Protein AF-A0A3D1DIN0-F1 (afdb_monomer)

Sequence (148 aa):
MGGASSNGGASRGSGRAADGAPRQWGVASLGATIGYERSVDVKVEQNGVTVVGQPRIDVTTKGGDFLPVEELKRKVIRAVQRTARTWGQPPARFYWVPAIRFTVSPGGTLHYERLNSLFRSWRLSTSVNYVLPTASEPKVRLIEEPSP

Radius of gyration: 22.85 Å; Cα contacts (8 Å, |Δi|>4): 225; chains: 1; bounding box: 105×40×43 Å

Solvent-accessible surface area (backbone atoms only — not comparable to full-atom values): 8963 Å² total; per-residue (Å²): 138,85,82,90,77,94,78,87,86,77,86,76,81,77,76,72,69,35,90,88,49,78,90,65,36,39,40,70,33,84,82,42,77,41,78,43,80,46,80,42,50,32,43,26,36,60,66,29,38,33,39,61,98,45,77,73,41,59,45,44,44,98,87,68,47,75,47,52,68,70,56,52,49,53,52,51,52,52,39,52,37,56,44,40,41,74,67,47,76,39,60,89,40,18,25,43,33,65,24,40,39,36,38,32,35,70,74,6,59,72,62,44,53,61,48,50,54,54,42,47,67,43,69,38,54,72,50,81,45,81,48,77,81,74,78,75,76,76,80,78,75,80,78,79,77,84,80,134

Secondary structure (DSSP, 8-state):
-PPP------------PPTTS-SSEEEE-TT--EEEEEEEEEEEETTEEEETTS--EESB-TTSPBPPHHHHHHHHHHHHHHHHHTT-SPSTTEEEEEEEEEEE-TT-HHHHHHHHHHHHHTT--EEEEE-PPP----------PPP-

Foldseek 3Di:
DDDDDDDDDDDDPDPPFQPPADPAAADEAVQADAEDEDEWEWEFEQQWIDIPPDDIGGQADPVRHGDDLVVNLVVVSVSRSVVSNVVPYDPHNYTYAYAYEYEYEPNRVVNVVSNVVVCVSRVHHYYYDYDYDDPDDPPPPPPPDDDD

Structure (mmCIF, N/CA/C/O backbone):
data_AF-A0A3D1DIN0-F1
#
_entry.id   AF-A0A3D1DIN0-F1
#
loop_
_atom_site.group_PDB
_atom_site.id
_atom_site.type_symbol
_atom_site.label_atom_id
_atom_site.label_alt_id
_atom_site.label_comp_id
_atom_site.label_asym_id
_atom_site.label_entity_id
_atom_site.label_seq_id
_atom_site.pdbx_PDB_ins_code
_atom_site.Cartn_x
_atom_site.Cartn_y
_atom_site.Cartn_z
_atom_site.occupancy
_atom_site.B_iso_or_equiv
_atom_site.auth_seq_id
_atom_site.auth_comp_id
_atom_site.auth_asym_id
_atom_site.auth_atom_id
_atom_site.pdbx_PDB_model_num
ATOM 1 N N . MET A 1 1 ? 59.090 1.112 -9.148 1.00 44.28 1 MET A N 1
ATOM 2 C CA . MET A 1 1 ? 58.228 2.313 -9.127 1.00 44.28 1 MET A CA 1
ATOM 3 C C . MET A 1 1 ? 56.997 1.997 -9.961 1.00 44.28 1 MET A C 1
ATOM 5 O O . MET A 1 1 ? 57.154 1.586 -11.102 1.00 44.28 1 MET A O 1
ATOM 9 N N . GLY A 1 2 ? 55.821 1.995 -9.327 1.00 35.09 2 GLY A N 1
ATOM 10 C CA . GLY A 1 2 ? 54.579 1.412 -9.850 1.00 35.09 2 GLY A CA 1
ATOM 11 C C . GLY A 1 2 ? 53.866 2.281 -10.887 1.00 35.09 2 GLY A C 1
ATOM 12 O O . GLY A 1 2 ? 53.970 3.504 -10.855 1.00 35.09 2 GLY A O 1
ATOM 13 N N . GLY A 1 3 ? 53.161 1.614 -11.803 1.00 31.11 3 GLY A N 1
ATOM 14 C CA . GLY A 1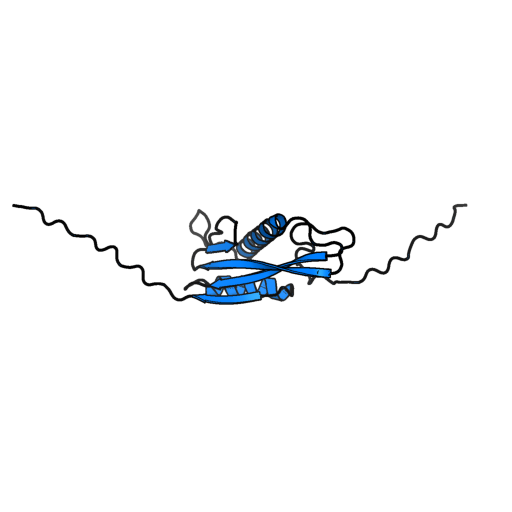 3 ? 52.442 2.209 -12.924 1.00 31.11 3 GLY A CA 1
ATOM 15 C C . GLY A 1 3 ? 51.216 3.033 -12.527 1.00 31.11 3 GLY A C 1
ATOM 16 O O . GLY A 1 3 ? 50.486 2.706 -11.593 1.00 31.11 3 GLY A O 1
ATOM 17 N N . ALA A 1 4 ? 50.980 4.094 -13.297 1.00 35.00 4 ALA A N 1
ATOM 18 C CA . ALA A 1 4 ? 49.747 4.860 -13.284 1.00 35.00 4 ALA A CA 1
ATOM 19 C C . ALA A 1 4 ? 48.697 4.134 -14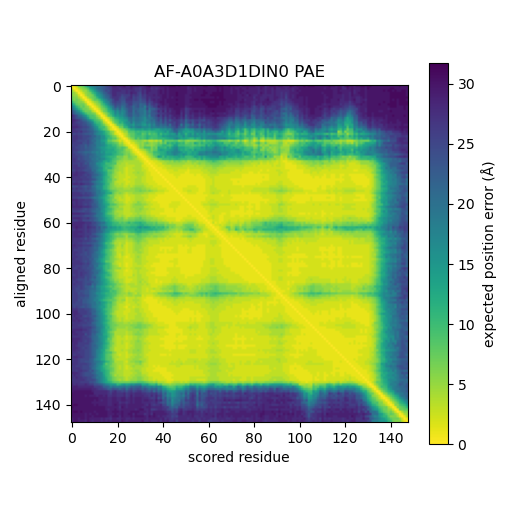.141 1.00 35.00 4 ALA A C 1
ATOM 21 O O . ALA A 1 4 ? 48.877 3.960 -15.343 1.00 35.00 4 ALA A O 1
ATOM 22 N N . SER A 1 5 ? 47.597 3.709 -13.523 1.00 35.22 5 SER A N 1
ATOM 23 C CA . SER A 1 5 ? 46.361 3.352 -14.223 1.00 35.22 5 SER A CA 1
ATOM 24 C C . SER A 1 5 ? 45.276 4.323 -13.779 1.00 35.22 5 SER A C 1
ATOM 26 O O . SER A 1 5 ? 44.850 4.325 -12.625 1.00 35.22 5 SER A O 1
ATOM 28 N N . SER A 1 6 ? 44.868 5.186 -14.702 1.00 36.50 6 SER A N 1
ATOM 29 C CA . SER A 1 6 ? 43.751 6.109 -14.563 1.00 36.50 6 SER A CA 1
ATOM 30 C C . SER A 1 6 ? 42.432 5.337 -14.633 1.00 36.50 6 SER A C 1
ATOM 32 O O . SER A 1 6 ? 41.913 5.043 -15.703 1.00 36.50 6 SER A O 1
ATOM 34 N N . ASN A 1 7 ? 41.869 5.026 -13.467 1.00 36.66 7 ASN A N 1
ATOM 35 C CA . ASN A 1 7 ? 40.477 4.613 -13.328 1.00 36.66 7 ASN A CA 1
ATOM 36 C C . ASN A 1 7 ? 39.680 5.783 -12.748 1.00 36.66 7 ASN A C 1
ATOM 38 O O . ASN A 1 7 ? 39.949 6.209 -11.627 1.00 36.66 7 ASN A O 1
ATOM 42 N N . GLY A 1 8 ? 38.662 6.267 -13.460 1.00 31.95 8 GLY A N 1
ATOM 43 C CA . GLY A 1 8 ? 37.674 7.154 -12.847 1.00 31.95 8 GLY A CA 1
ATOM 44 C C . GLY A 1 8 ? 36.957 8.061 -13.828 1.00 31.95 8 GLY A C 1
ATOM 45 O O . GLY A 1 8 ? 37.380 9.186 -14.059 1.00 31.95 8 GLY A O 1
ATOM 46 N N . GLY A 1 9 ? 35.831 7.597 -14.363 1.00 34.03 9 GLY A N 1
ATOM 47 C CA . GLY A 1 9 ? 34.998 8.433 -15.219 1.00 34.03 9 GLY A CA 1
ATOM 48 C C . GLY A 1 9 ? 33.662 7.800 -15.564 1.00 34.03 9 GLY A C 1
ATOM 49 O O . GLY A 1 9 ? 33.347 7.645 -16.733 1.00 34.03 9 GLY A O 1
ATOM 50 N N . ALA A 1 10 ? 32.874 7.412 -14.560 1.00 32.34 10 ALA A N 1
ATOM 51 C CA . ALA A 1 10 ? 31.454 7.142 -14.768 1.00 32.34 10 ALA A CA 1
ATOM 52 C C . ALA A 1 10 ? 30.643 8.041 -13.836 1.00 32.34 10 ALA A C 1
ATOM 54 O O . ALA A 1 10 ? 30.458 7.755 -12.650 1.00 32.34 10 ALA A O 1
ATOM 55 N N . SER A 1 11 ? 30.203 9.162 -14.400 1.00 38.47 11 SER A N 1
ATOM 56 C CA . SER A 1 11 ? 29.288 10.134 -13.818 1.00 38.47 11 SER A CA 1
ATOM 57 C C . SER A 1 11 ? 28.038 9.429 -13.289 1.00 38.47 11 SER A C 1
ATOM 59 O O . SER A 1 11 ? 27.188 8.965 -14.048 1.00 38.47 11 SER A O 1
ATOM 61 N N . ARG A 1 12 ? 27.930 9.318 -11.963 1.00 36.97 12 ARG A N 1
ATOM 62 C CA . ARG A 1 12 ? 26.751 8.769 -11.289 1.00 36.97 12 ARG A CA 1
ATOM 63 C C . ARG A 1 12 ? 25.664 9.838 -11.256 1.00 36.97 12 ARG A C 1
ATOM 65 O O . ARG A 1 12 ? 25.659 10.696 -10.378 1.00 36.97 12 ARG A O 1
ATOM 72 N N . GLY A 1 13 ? 24.740 9.768 -12.212 1.00 33.38 13 GLY A N 1
ATOM 73 C CA . GLY A 1 13 ? 23.465 10.477 -12.149 1.00 33.38 13 GLY A CA 1
ATOM 74 C C . GLY A 1 13 ? 22.715 10.075 -10.879 1.00 33.38 13 GLY A C 1
ATOM 75 O O . GLY A 1 13 ? 22.242 8.949 -10.741 1.00 33.38 13 GLY A O 1
ATOM 76 N N . SER A 1 14 ? 22.672 10.995 -9.921 1.00 39.34 14 SER A N 1
ATOM 77 C CA . SER A 1 14 ? 22.041 10.846 -8.613 1.00 39.34 14 SER A CA 1
ATOM 78 C C . SER A 1 14 ? 20.514 10.920 -8.742 1.00 39.34 14 SER A C 1
ATOM 80 O O . SER A 1 14 ? 19.906 11.958 -8.482 1.00 39.34 14 SER A O 1
ATOM 82 N N . GLY A 1 15 ? 19.874 9.795 -9.058 1.00 39.69 15 GLY A N 1
ATOM 83 C CA . GLY A 1 15 ? 18.507 9.533 -8.604 1.00 39.69 15 GLY A CA 1
ATOM 84 C C . GLY A 1 15 ? 18.551 9.283 -7.098 1.00 39.69 15 GLY A C 1
ATOM 85 O O . GLY A 1 15 ? 18.662 8.143 -6.654 1.00 39.69 15 GLY A O 1
ATOM 86 N N . ARG A 1 16 ? 18.607 10.357 -6.306 1.00 43.62 16 ARG A N 1
ATOM 87 C CA . ARG A 1 16 ? 18.748 10.294 -4.847 1.00 43.62 16 ARG A CA 1
ATOM 88 C C . ARG A 1 16 ? 17.485 9.639 -4.280 1.00 43.62 16 ARG A C 1
ATOM 90 O O . ARG A 1 16 ? 16.435 10.279 -4.224 1.00 43.62 16 ARG A O 1
ATOM 97 N N . ALA A 1 17 ? 17.583 8.364 -3.899 1.00 47.81 17 ALA A N 1
ATOM 98 C CA . ALA A 1 17 ? 16.581 7.717 -3.062 1.00 47.81 17 ALA A CA 1
ATOM 99 C C . ALA A 1 17 ? 16.313 8.636 -1.864 1.00 47.81 17 ALA A C 1
ATOM 101 O O . ALA A 1 17 ? 17.261 9.101 -1.229 1.00 47.81 17 ALA A O 1
ATOM 102 N N . ALA A 1 18 ? 15.046 8.949 -1.603 1.00 51.59 18 ALA A N 1
ATOM 103 C CA . ALA A 1 18 ? 14.667 9.664 -0.395 1.00 51.59 18 ALA A CA 1
ATOM 104 C C . ALA A 1 18 ? 15.178 8.871 0.819 1.00 51.59 18 ALA A C 1
ATOM 106 O O . ALA A 1 18 ? 15.063 7.641 0.843 1.00 51.59 18 ALA A O 1
ATOM 107 N N . ASP A 1 19 ? 15.804 9.562 1.772 1.00 52.59 19 ASP A N 1
ATOM 108 C CA . ASP A 1 19 ? 16.502 8.938 2.895 1.00 52.59 19 ASP A CA 1
ATOM 109 C C . ASP A 1 19 ? 15.615 7.874 3.577 1.00 52.59 19 ASP A C 1
ATOM 111 O O . ASP A 1 19 ? 14.509 8.149 4.041 1.00 52.59 19 ASP A O 1
ATOM 115 N N . GLY A 1 20 ? 16.082 6.619 3.580 1.00 59.47 20 GLY A N 1
ATOM 116 C CA . GLY A 1 20 ? 15.421 5.484 4.240 1.00 59.47 20 GLY A CA 1
ATOM 117 C C . GLY A 1 20 ? 14.505 4.600 3.378 1.00 59.47 20 GLY A C 1
ATOM 118 O O . GLY A 1 20 ? 14.099 3.541 3.858 1.00 59.47 20 GLY A O 1
ATOM 119 N N . ALA A 1 21 ? 14.202 4.959 2.126 1.00 64.62 21 ALA A N 1
ATOM 120 C CA . ALA A 1 21 ? 13.439 4.077 1.235 1.00 64.62 21 ALA A CA 1
ATOM 121 C C . ALA A 1 21 ? 14.252 2.823 0.850 1.00 64.62 21 ALA A C 1
ATOM 123 O O . ALA A 1 21 ? 15.471 2.920 0.650 1.00 64.62 21 ALA A O 1
ATOM 124 N N . PRO A 1 22 ? 13.619 1.645 0.660 1.00 68.38 22 PRO A N 1
ATOM 125 C CA . PRO A 1 22 ? 14.265 0.539 -0.035 1.00 68.38 22 PRO A CA 1
ATOM 126 C C . PRO A 1 22 ? 14.778 1.030 -1.394 1.00 68.38 22 PRO A C 1
ATOM 128 O O . PRO A 1 22 ? 13.996 1.464 -2.236 1.00 68.38 22 PRO A O 1
ATOM 131 N N . ARG A 1 23 ? 16.102 0.983 -1.605 1.00 63.66 23 ARG A N 1
ATOM 132 C CA . ARG A 1 23 ? 16.740 1.510 -2.828 1.00 63.66 23 ARG A CA 1
ATOM 133 C C . ARG A 1 23 ? 16.231 0.835 -4.105 1.00 63.66 23 ARG A C 1
ATOM 135 O O . ARG A 1 23 ? 16.361 1.410 -5.178 1.00 63.66 23 ARG A O 1
ATOM 142 N N . GLN A 1 24 ? 15.709 -0.387 -3.991 1.00 71.00 24 GLN A N 1
ATOM 143 C CA . GLN A 1 24 ? 15.185 -1.179 -5.098 1.00 71.00 24 GLN A CA 1
ATOM 144 C C . GLN A 1 24 ? 13.977 -1.993 -4.629 1.00 71.00 24 GLN A C 1
ATOM 146 O O . GLN A 1 24 ? 14.070 -2.793 -3.691 1.00 71.00 24 GLN A O 1
ATOM 151 N N . TRP A 1 25 ? 12.849 -1.806 -5.307 1.00 83.75 25 TRP A N 1
ATOM 152 C CA . TRP A 1 25 ? 11.656 -2.620 -5.121 1.00 83.75 25 TRP A CA 1
ATOM 153 C C . TRP A 1 25 ? 11.705 -3.809 -6.072 1.00 83.75 25 TRP A C 1
ATOM 155 O O . TRP A 1 25 ? 12.019 -3.661 -7.249 1.00 83.75 25 TRP A O 1
ATOM 165 N N . GLY A 1 26 ? 11.413 -5.006 -5.570 1.00 81.19 26 GLY A N 1
ATOM 166 C CA . GLY A 1 26 ? 11.463 -6.204 -6.400 1.00 81.19 26 GLY A CA 1
ATOM 167 C C . GLY A 1 26 ? 12.882 -6.552 -6.859 1.00 81.19 26 GLY A C 1
ATOM 168 O O . GLY A 1 26 ? 13.782 -6.714 -6.030 1.00 81.19 26 GLY A O 1
ATOM 169 N N . VAL A 1 27 ? 13.033 -6.703 -8.175 1.00 73.44 27 VAL A N 1
ATOM 170 C CA . VAL A 1 27 ? 14.296 -6.937 -8.887 1.00 73.44 27 VAL A CA 1
ATOM 171 C C . VAL A 1 27 ? 14.653 -5.678 -9.685 1.00 73.44 27 VAL A C 1
ATOM 173 O O . VAL A 1 27 ? 13.763 -5.003 -10.198 1.00 73.44 27 VAL A O 1
ATOM 176 N N . ALA A 1 28 ? 15.942 -5.352 -9.797 1.00 69.06 28 ALA A N 1
ATOM 177 C CA . ALA A 1 28 ? 16.422 -4.209 -10.573 1.00 69.06 28 ALA A CA 1
ATOM 178 C C . ALA A 1 28 ? 17.256 -4.663 -11.777 1.00 69.06 28 ALA A C 1
ATOM 180 O O . ALA A 1 28 ? 18.057 -5.592 -11.661 1.00 69.06 28 ALA A O 1
ATOM 181 N N . SER A 1 29 ? 17.101 -3.977 -12.914 1.00 66.25 29 SER A N 1
ATOM 182 C CA . SER A 1 29 ? 17.954 -4.204 -14.084 1.00 66.25 29 SER A CA 1
ATOM 183 C C . SER A 1 29 ? 19.344 -3.572 -13.890 1.00 66.25 29 SER A C 1
ATOM 185 O O . SER A 1 29 ? 19.512 -2.581 -13.170 1.00 66.25 29 SER A O 1
ATOM 187 N N . LEU A 1 30 ? 20.377 -4.153 -14.512 1.00 70.62 30 LEU A N 1
ATOM 188 C CA . LEU A 1 30 ? 21.748 -3.643 -14.414 1.00 70.62 30 LEU A CA 1
ATOM 189 C C . LEU A 1 30 ? 21.845 -2.241 -15.044 1.00 70.62 30 LEU A C 1
ATOM 191 O O . LEU A 1 30 ? 21.479 -2.035 -16.202 1.00 70.62 30 LEU A O 1
ATOM 195 N N . GLY A 1 31 ? 22.358 -1.269 -14.287 1.00 71.38 31 GLY A N 1
ATOM 196 C CA . GLY A 1 31 ? 22.447 0.121 -14.743 1.00 71.38 31 GLY A CA 1
ATOM 197 C C . GLY A 1 31 ? 21.091 0.826 -14.853 1.00 71.38 31 GLY A C 1
ATOM 198 O O . GLY A 1 31 ? 20.962 1.746 -15.657 1.00 71.38 31 GLY A O 1
ATOM 199 N N . ALA A 1 32 ? 20.085 0.383 -14.091 1.00 78.19 32 ALA A N 1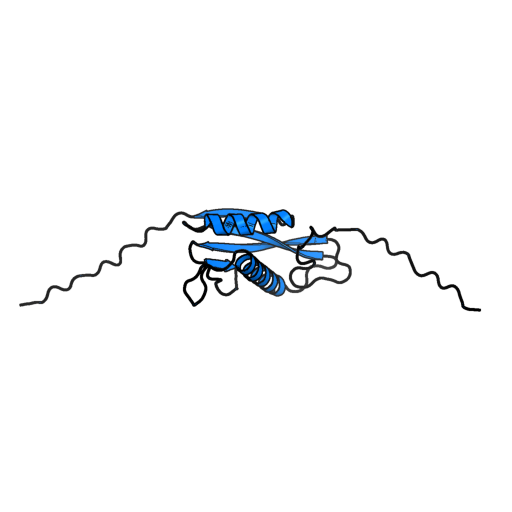
ATOM 200 C CA . ALA A 1 32 ? 18.801 1.061 -13.993 1.00 78.19 32 ALA A CA 1
ATOM 201 C C . ALA A 1 32 ? 18.941 2.462 -13.384 1.00 78.19 32 ALA A C 1
ATOM 203 O O . ALA A 1 32 ? 19.522 2.626 -12.310 1.00 78.19 32 ALA A O 1
ATOM 204 N N . THR A 1 33 ? 18.361 3.458 -14.047 1.00 79.88 33 THR A N 1
ATOM 205 C CA . THR A 1 33 ? 18.333 4.854 -13.571 1.00 79.88 33 THR A CA 1
ATOM 206 C C . THR A 1 33 ? 16.933 5.456 -13.591 1.00 79.88 33 THR A C 1
ATOM 208 O O . THR A 1 33 ? 16.704 6.473 -12.938 1.00 79.88 33 THR A O 1
ATOM 211 N N . ILE A 1 34 ? 15.985 4.814 -14.280 1.00 81.81 34 ILE A N 1
ATOM 212 C CA . ILE A 1 34 ? 14.632 5.328 -14.496 1.00 81.81 34 ILE A CA 1
ATOM 213 C C . ILE A 1 34 ? 13.628 4.483 -13.706 1.00 81.81 34 ILE A C 1
ATOM 215 O O . ILE A 1 34 ? 13.628 3.256 -13.798 1.00 81.81 34 ILE A O 1
ATOM 219 N N . GLY A 1 35 ? 12.776 5.132 -12.916 1.00 87.62 35 GLY A N 1
ATOM 220 C CA . GLY A 1 35 ? 11.697 4.455 -12.200 1.00 87.62 35 GLY A CA 1
ATOM 221 C C . GLY A 1 35 ? 10.534 4.127 -13.135 1.00 87.62 35 GLY A C 1
ATOM 222 O O . GLY A 1 35 ? 10.113 4.981 -13.910 1.00 87.62 35 GLY A O 1
ATOM 223 N N . TYR A 1 36 ? 10.012 2.905 -13.060 1.00 90.62 36 TYR A N 1
ATOM 224 C CA . TYR A 1 36 ? 8.799 2.484 -13.757 1.00 90.62 36 TYR A CA 1
ATOM 225 C C . TYR A 1 36 ? 7.722 2.131 -12.734 1.00 90.62 36 TYR A C 1
ATOM 227 O O . TYR A 1 36 ? 7.883 1.198 -11.938 1.00 90.62 36 TYR A O 1
ATOM 235 N N . GLU A 1 37 ? 6.651 2.924 -12.718 1.00 94.06 37 GLU A N 1
ATOM 236 C CA . GLU A 1 37 ? 5.609 2.805 -11.707 1.00 94.06 37 GLU A CA 1
ATOM 237 C C . GLU A 1 37 ? 4.670 1.631 -11.978 1.00 94.06 37 GLU A C 1
ATOM 239 O O . GLU A 1 37 ? 4.202 1.420 -13.098 1.00 94.06 37 GLU A O 1
ATOM 244 N N . ARG A 1 38 ? 4.342 0.884 -10.922 1.00 95.50 38 ARG A N 1
ATOM 245 C CA . ARG A 1 38 ? 3.283 -0.124 -10.953 1.00 95.50 38 ARG A CA 1
ATOM 246 C C . ARG A 1 38 ? 2.482 -0.096 -9.663 1.00 95.50 38 ARG A C 1
ATOM 248 O O . ARG A 1 38 ? 3.036 0.029 -8.570 1.00 95.50 38 ARG A O 1
ATOM 255 N N . SER A 1 39 ? 1.163 -0.199 -9.792 1.00 97.56 39 SER A N 1
ATOM 256 C CA . SER A 1 39 ? 0.268 -0.062 -8.649 1.00 97.56 39 SER A CA 1
ATOM 257 C C . SER A 1 39 ? 0.333 -1.256 -7.694 1.00 97.56 39 SER A C 1
ATOM 259 O O . SER A 1 39 ? 0.413 -2.409 -8.123 1.00 97.56 39 SER A O 1
ATOM 261 N N . VAL A 1 40 ? 0.244 -0.967 -6.397 1.00 98.38 40 VAL A N 1
ATOM 262 C CA . VAL A 1 40 ? 0.084 -1.943 -5.313 1.00 98.38 40 VAL A CA 1
ATOM 263 C C . VAL A 1 40 ? -1.145 -1.560 -4.505 1.00 98.38 40 VAL A C 1
ATOM 265 O O . VAL A 1 40 ? -1.175 -0.491 -3.893 1.00 98.38 40 VAL A O 1
ATOM 268 N N . ASP A 1 41 ? -2.139 -2.444 -4.481 1.00 98.62 41 ASP A N 1
ATOM 269 C CA . ASP A 1 41 ? -3.353 -2.236 -3.694 1.00 98.62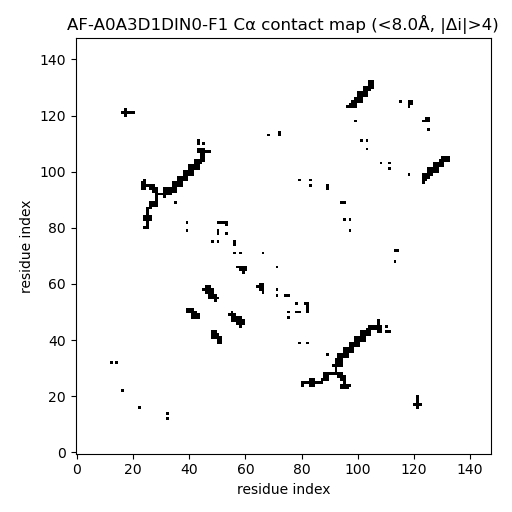 41 ASP A CA 1
ATOM 270 C C . ASP A 1 41 ? -3.119 -2.602 -2.228 1.00 98.62 41 ASP A C 1
ATOM 272 O O . ASP A 1 41 ? -2.589 -3.673 -1.906 1.00 98.62 41 ASP A O 1
ATOM 276 N N . VAL A 1 42 ? -3.518 -1.695 -1.337 1.00 98.69 42 VAL A N 1
ATOM 277 C CA . VAL A 1 42 ? -3.389 -1.837 0.113 1.00 98.69 42 VAL A CA 1
ATOM 278 C C . VAL A 1 42 ? -4.734 -1.548 0.770 1.00 98.69 42 VAL A C 1
ATOM 280 O O . VAL A 1 42 ? -5.188 -0.406 0.821 1.00 98.69 42 VAL A O 1
ATOM 283 N N . LYS A 1 43 ? -5.370 -2.587 1.312 1.00 98.50 43 LYS A N 1
ATOM 284 C CA . LYS A 1 43 ?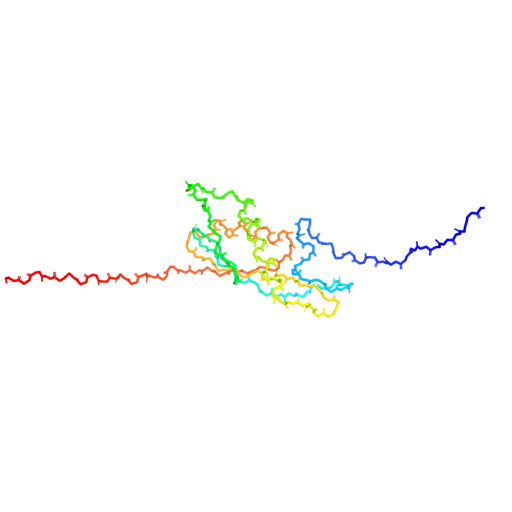 -6.577 -2.457 2.130 1.00 98.50 43 LYS A CA 1
ATOM 285 C C . LYS A 1 43 ? -6.181 -2.171 3.575 1.00 98.50 43 LYS A C 1
ATOM 287 O O . LYS A 1 43 ? -5.366 -2.894 4.146 1.00 98.50 43 LYS A O 1
ATOM 292 N N . VAL A 1 44 ? -6.763 -1.136 4.165 1.00 98.31 44 VAL A N 1
ATOM 293 C CA . VAL A 1 44 ? -6.535 -0.724 5.552 1.00 98.31 44 VAL A CA 1
ATOM 294 C C . VAL A 1 44 ? -7.860 -0.783 6.297 1.00 98.31 44 VAL A C 1
ATOM 296 O O . VAL A 1 44 ? -8.813 -0.085 5.956 1.00 98.31 44 VAL A O 1
ATOM 299 N N . GLU A 1 45 ? -7.913 -1.625 7.317 1.00 97.06 45 GLU A N 1
ATOM 300 C CA . GLU A 1 45 ? -9.081 -1.877 8.156 1.00 97.06 45 GLU A CA 1
ATOM 301 C C . GLU A 1 45 ? -8.746 -1.558 9.616 1.00 97.06 45 GLU A C 1
ATOM 303 O O . GLU A 1 45 ? -7.580 -1.381 9.976 1.00 97.06 45 GLU A O 1
ATOM 308 N N . GLN A 1 46 ? -9.766 -1.502 10.475 1.00 95.19 46 GLN A N 1
ATOM 309 C CA . GLN A 1 46 ? -9.588 -1.207 11.900 1.00 95.19 46 GLN A CA 1
ATOM 310 C C . GLN A 1 46 ? -8.617 -2.169 12.597 1.00 95.19 46 GLN A C 1
ATOM 312 O O . GLN A 1 46 ? -7.837 -1.757 13.446 1.00 95.19 46 GLN A O 1
ATOM 317 N N . ASN A 1 47 ? -8.672 -3.453 12.249 1.00 95.31 47 ASN A N 1
ATOM 318 C CA . ASN A 1 47 ? -7.926 -4.522 12.907 1.00 95.31 47 ASN A CA 1
ATOM 319 C C . ASN A 1 47 ? -6.754 -5.058 12.066 1.00 95.31 47 ASN A C 1
ATOM 321 O O . ASN A 1 47 ? -6.131 -6.046 12.449 1.00 95.31 47 ASN A O 1
ATOM 325 N N . GLY A 1 48 ? -6.438 -4.463 10.913 1.00 97.00 48 GLY A N 1
ATOM 326 C CA . GLY A 1 48 ? -5.389 -5.012 10.055 1.00 97.00 48 GLY A CA 1
ATOM 327 C C . GLY A 1 48 ? -5.189 -4.301 8.730 1.00 97.00 48 GLY A C 1
ATOM 328 O O . GLY A 1 48 ? -5.972 -3.456 8.305 1.00 97.00 48 GLY A O 1
ATOM 329 N N . VAL A 1 49 ? -4.105 -4.680 8.067 1.00 98.50 49 VAL A N 1
ATOM 330 C CA . VAL A 1 49 ? -3.698 -4.176 6.759 1.00 98.50 49 VAL A CA 1
ATOM 331 C C . VAL A 1 49 ? -3.438 -5.361 5.839 1.00 98.50 49 VAL A C 1
ATOM 333 O O . VAL A 1 49 ? -2.771 -6.321 6.223 1.00 98.50 49 VAL A O 1
ATOM 336 N N . THR A 1 50 ? -3.932 -5.288 4.608 1.00 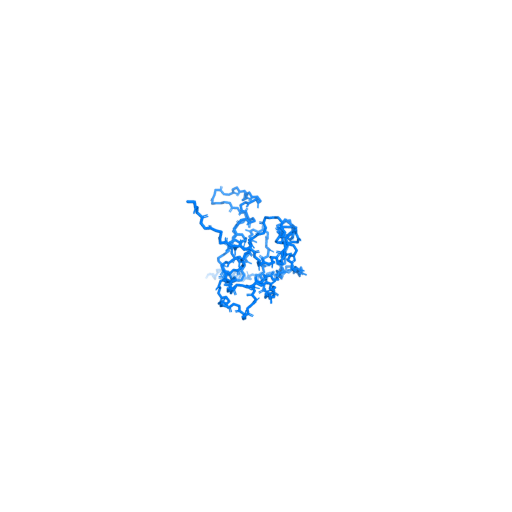98.69 50 THR A N 1
ATOM 337 C CA . THR A 1 50 ? -3.721 -6.317 3.585 1.00 98.69 50 THR A CA 1
ATOM 338 C C . THR A 1 50 ? -3.099 -5.680 2.352 1.00 98.69 50 THR A C 1
ATOM 340 O O . THR A 1 50 ? -3.669 -4.761 1.773 1.00 98.69 50 THR A O 1
ATOM 343 N N . VAL A 1 51 ? -1.929 -6.168 1.943 1.00 98.69 51 VAL A N 1
ATOM 344 C CA . VAL A 1 51 ? -1.301 -5.818 0.660 1.00 98.69 51 VAL A CA 1
ATOM 345 C C . VAL A 1 51 ? -1.673 -6.898 -0.353 1.00 98.69 51 VAL A C 1
ATOM 347 O O . VAL A 1 51 ? -1.689 -8.077 0.001 1.00 98.69 51 VAL A O 1
ATOM 350 N N . VAL A 1 52 ? -1.983 -6.520 -1.593 1.00 97.88 52 VAL A N 1
ATOM 351 C CA . VAL A 1 52 ? -2.413 -7.463 -2.638 1.00 97.88 52 VAL A CA 1
ATOM 352 C C . VAL A 1 52 ? -1.467 -8.664 -2.772 1.00 97.88 52 VAL A C 1
ATOM 354 O O . VAL A 1 52 ? -0.249 -8.521 -2.860 1.00 97.88 52 VAL A O 1
ATOM 357 N N . GLY A 1 53 ? -2.036 -9.873 -2.758 1.00 95.94 53 GLY A N 1
ATOM 358 C CA . GLY A 1 53 ? -1.277 -11.124 -2.863 1.00 95.94 53 GLY A CA 1
ATOM 359 C C . GLY A 1 53 ? -0.405 -11.461 -1.645 1.00 95.94 53 GLY A C 1
ATOM 360 O O . GLY A 1 53 ? 0.469 -12.319 -1.754 1.00 95.94 53 GLY A O 1
ATOM 361 N N . GLN A 1 54 ? -0.596 -10.797 -0.500 1.00 98.12 54 GLN A N 1
ATOM 362 C CA . GLN A 1 54 ? 0.152 -11.051 0.735 1.00 98.12 54 GLN A CA 1
ATOM 363 C C . GLN A 1 54 ? -0.781 -11.466 1.882 1.00 98.12 54 GLN A C 1
ATOM 365 O O . GLN A 1 54 ? -1.943 -11.055 1.906 1.00 98.12 54 GLN A O 1
ATOM 370 N N . PRO A 1 55 ? -0.282 -12.235 2.870 1.00 97.69 55 PRO A N 1
ATOM 371 C CA . PRO A 1 55 ? -1.027 -12.498 4.093 1.00 97.69 55 PRO A CA 1
ATOM 372 C C . PRO A 1 55 ? -1.400 -11.207 4.823 1.00 97.69 55 PRO A C 1
ATOM 374 O O . PRO A 1 55 ? -0.634 -10.236 4.830 1.00 97.69 55 PRO A O 1
ATOM 377 N N . ARG A 1 56 ? -2.557 -11.234 5.485 1.00 97.56 56 ARG A N 1
ATOM 378 C CA . ARG A 1 56 ? -3.032 -10.151 6.343 1.00 97.56 56 ARG A CA 1
ATOM 379 C C . ARG A 1 56 ? -2.022 -9.838 7.452 1.00 97.56 56 ARG A C 1
ATOM 381 O O . ARG A 1 56 ? -1.430 -10.737 8.046 1.00 97.56 56 ARG A O 1
ATOM 388 N N . ILE A 1 57 ? -1.851 -8.551 7.737 1.00 98.06 57 ILE A N 1
ATOM 389 C CA . ILE A 1 57 ? -1.053 -8.039 8.850 1.00 98.06 57 ILE A CA 1
ATOM 390 C C . ILE A 1 57 ? -2.015 -7.496 9.903 1.00 98.06 57 ILE A C 1
ATOM 392 O O . ILE A 1 57 ? -2.595 -6.430 9.706 1.00 98.06 57 ILE A O 1
ATOM 396 N N . ASP A 1 58 ? -2.171 -8.203 11.017 1.00 97.31 58 ASP A N 1
ATOM 397 C CA . ASP A 1 58 ? -2.993 -7.721 12.128 1.00 97.31 58 ASP A CA 1
ATOM 398 C C . ASP A 1 58 ? -2.307 -6.561 12.863 1.00 97.31 58 ASP A C 1
ATOM 400 O O . ASP A 1 58 ? -1.079 -6.526 13.007 1.00 97.31 58 ASP A O 1
ATOM 404 N N . VAL A 1 59 ? -3.107 -5.589 13.314 1.00 95.31 59 VAL A N 1
ATOM 405 C CA . VAL A 1 59 ? -2.622 -4.439 14.110 1.00 95.31 59 VAL A CA 1
ATOM 406 C C . VAL A 1 59 ? -2.536 -4.750 15.600 1.00 95.31 59 VAL A C 1
ATOM 408 O O . VAL A 1 59 ? -2.189 -3.870 16.383 1.00 95.31 59 VAL A O 1
ATOM 411 N N . THR A 1 60 ? -2.828 -5.986 15.988 1.00 94.19 60 THR A N 1
ATOM 412 C CA . THR A 1 60 ? -2.634 -6.521 17.333 1.00 94.19 60 THR A CA 1
ATOM 413 C C . THR A 1 60 ? -1.651 -7.687 17.289 1.00 94.19 60 THR A C 1
ATOM 415 O O . THR A 1 60 ? -1.472 -8.357 16.269 1.00 94.19 60 THR A O 1
ATOM 418 N N . THR A 1 61 ? -0.964 -7.923 18.398 1.00 91.06 61 THR A N 1
ATOM 419 C CA . THR A 1 61 ? -0.124 -9.100 18.597 1.00 91.06 61 THR A CA 1
ATOM 420 C C . THR A 1 61 ? -0.990 -10.303 18.978 1.00 91.06 61 THR A C 1
ATOM 422 O O . THR A 1 61 ? -2.170 -10.166 19.303 1.00 91.06 61 THR A O 1
ATOM 425 N N . LYS A 1 62 ? -0.395 -11.503 18.998 1.00 85.19 62 LYS A N 1
ATOM 426 C CA . LYS A 1 62 ? -1.085 -12.713 19.477 1.00 85.19 62 LYS A CA 1
ATOM 427 C C . LYS A 1 62 ? -1.520 -12.620 20.948 1.00 85.19 62 LYS A C 1
ATOM 429 O O . LYS A 1 62 ? -2.427 -13.342 21.335 1.00 85.19 62 LYS A O 1
ATOM 434 N N . GLY A 1 63 ? -0.883 -11.755 21.743 1.00 86.00 63 GLY A N 1
ATOM 435 C CA . GLY A 1 63 ? -1.232 -11.511 23.145 1.00 86.00 63 GLY A CA 1
ATOM 436 C C . GLY A 1 63 ? -2.367 -10.503 23.347 1.00 86.00 63 GLY A C 1
ATOM 437 O O . GLY A 1 63 ? -2.762 -10.275 24.481 1.00 86.00 63 GLY A O 1
ATOM 438 N N . GLY A 1 64 ? -2.895 -9.902 22.273 1.00 88.31 64 GLY A N 1
ATOM 439 C CA . GLY A 1 64 ? -3.972 -8.907 22.334 1.00 88.31 64 GLY A CA 1
ATOM 440 C C . GLY A 1 64 ? -3.499 -7.450 22.368 1.00 88.31 64 GLY A C 1
ATOM 441 O O . GLY A 1 64 ? -4.290 -6.558 22.077 1.00 88.31 64 GLY A O 1
ATOM 442 N N . ASP A 1 65 ? -2.213 -7.198 22.630 1.00 91.62 65 ASP A N 1
ATOM 443 C CA . ASP A 1 65 ? -1.649 -5.842 22.622 1.00 91.62 65 ASP A CA 1
ATOM 444 C C . ASP A 1 65 ? -1.602 -5.233 21.220 1.00 91.62 65 ASP A C 1
ATOM 446 O O . ASP A 1 65 ? -1.448 -5.944 20.225 1.00 91.62 65 ASP A O 1
ATOM 450 N N . PHE A 1 66 ? -1.638 -3.903 21.122 1.00 91.62 66 PHE A N 1
ATOM 451 C CA . PHE A 1 66 ? -1.441 -3.218 19.846 1.00 91.62 66 PHE A CA 1
ATOM 452 C C . PHE A 1 66 ? -0.027 -3.425 19.298 1.00 91.62 66 PHE A C 1
ATOM 454 O O . PHE A 1 66 ? 0.977 -3.287 19.996 1.00 91.62 66 PHE A O 1
ATOM 461 N N . LEU A 1 67 ? 0.046 -3.696 17.999 1.00 93.31 67 LEU A N 1
ATOM 462 C CA . LEU A 1 67 ? 1.292 -3.800 17.267 1.00 93.31 67 LEU A CA 1
ATOM 463 C C . LEU A 1 67 ? 1.990 -2.427 17.235 1.00 93.31 67 LEU A C 1
ATOM 465 O O . LEU A 1 67 ? 1.370 -1.442 16.810 1.00 93.31 67 LEU A O 1
ATOM 469 N N . PRO A 1 68 ? 3.282 -2.336 17.602 1.00 95.00 68 PRO A N 1
ATOM 470 C CA . PRO A 1 68 ? 4.029 -1.090 17.499 1.00 95.00 68 PRO A CA 1
ATOM 471 C C . PRO A 1 68 ? 3.994 -0.526 16.074 1.00 95.00 68 PRO A C 1
ATOM 473 O O . PRO A 1 68 ? 4.139 -1.259 15.092 1.00 95.00 68 PRO A O 1
ATOM 476 N N . VAL A 1 69 ? 3.856 0.797 15.946 1.00 92.62 69 VAL A N 1
ATOM 477 C CA . VAL A 1 69 ? 3.713 1.472 14.640 1.00 92.62 69 VAL A CA 1
ATOM 478 C C . VAL A 1 69 ? 4.871 1.151 13.694 1.00 92.62 69 VAL A C 1
ATOM 480 O O . VAL A 1 69 ? 4.650 0.870 12.516 1.00 92.62 69 VAL A O 1
ATOM 483 N N . GLU A 1 70 ? 6.101 1.142 14.203 1.00 94.44 70 GLU A N 1
ATOM 484 C CA . GLU A 1 70 ? 7.287 0.821 13.403 1.00 94.44 70 GLU A CA 1
ATOM 485 C C . GLU A 1 70 ? 7.327 -0.648 12.965 1.00 94.44 70 GLU A C 1
ATOM 487 O O . GLU A 1 70 ? 7.844 -0.974 11.893 1.00 94.44 70 GLU A O 1
ATOM 492 N N . GLU A 1 71 ? 6.733 -1.553 13.743 1.00 95.62 71 GLU A N 1
ATOM 493 C CA . GLU A 1 71 ? 6.593 -2.947 13.335 1.00 95.62 71 GLU A CA 1
ATOM 494 C C . GLU A 1 71 ? 5.524 -3.103 12.246 1.00 95.62 71 GLU A C 1
ATOM 496 O O . GLU A 1 71 ? 5.769 -3.799 11.255 1.00 95.62 71 GLU A O 1
ATOM 501 N N . LEU A 1 72 ? 4.387 -2.406 12.370 1.00 96.00 72 LEU A N 1
ATOM 502 C CA . LEU A 1 72 ? 3.353 -2.356 11.332 1.00 96.00 72 LEU A CA 1
ATOM 503 C C . LEU A 1 72 ? 3.937 -1.851 10.007 1.00 96.00 72 LEU A C 1
ATOM 505 O O . LEU A 1 72 ? 3.842 -2.544 8.991 1.00 96.00 72 LEU A O 1
ATOM 509 N N . LYS A 1 73 ? 4.623 -0.699 10.027 1.00 95.94 73 LYS A N 1
ATOM 510 C CA . LYS A 1 73 ? 5.323 -0.141 8.857 1.00 95.94 73 LYS A CA 1
ATOM 511 C C . LYS A 1 73 ? 6.264 -1.172 8.239 1.00 95.94 73 LYS A C 1
ATOM 513 O O . LYS A 1 73 ? 6.157 -1.477 7.054 1.00 95.94 73 LYS A O 1
ATOM 518 N N . ARG A 1 74 ? 7.139 -1.788 9.044 1.00 95.81 74 ARG A N 1
ATOM 519 C CA . ARG A 1 74 ? 8.100 -2.805 8.580 1.00 95.81 74 ARG A CA 1
ATOM 520 C C . ARG A 1 74 ? 7.423 -4.015 7.939 1.00 95.81 74 ARG A C 1
ATOM 522 O O . ARG A 1 74 ? 7.927 -4.550 6.949 1.00 95.81 74 ARG A O 1
ATOM 529 N N . LYS A 1 75 ? 6.307 -4.493 8.495 1.00 97.44 75 LYS A N 1
ATOM 530 C CA . LYS A 1 75 ? 5.537 -5.607 7.919 1.00 97.44 75 LYS A CA 1
ATOM 531 C C . LYS A 1 75 ? 4.923 -5.214 6.575 1.00 97.44 75 LYS A C 1
ATOM 533 O O . LYS A 1 75 ? 5.090 -5.971 5.618 1.00 97.44 75 LYS A O 1
ATOM 538 N N . VAL A 1 76 ? 4.324 -4.027 6.476 1.00 97.75 76 VAL A N 1
ATOM 539 C CA . VAL A 1 76 ? 3.727 -3.522 5.230 1.00 97.75 76 VAL A CA 1
ATOM 540 C C . VAL A 1 76 ? 4.793 -3.300 4.154 1.00 97.75 76 VAL A C 1
ATOM 542 O O . VAL A 1 76 ? 4.632 -3.803 3.047 1.00 97.75 76 VAL A O 1
ATOM 545 N N . ILE A 1 77 ? 5.932 -2.671 4.470 1.00 95.88 77 ILE A N 1
ATOM 546 C CA . ILE A 1 77 ? 7.051 -2.495 3.521 1.00 95.88 77 ILE A CA 1
ATOM 547 C C . ILE A 1 77 ? 7.501 -3.847 2.958 1.00 95.88 77 ILE A C 1
ATOM 549 O O . ILE A 1 77 ? 7.654 -4.006 1.750 1.00 95.88 77 ILE A O 1
ATOM 553 N N . ARG A 1 78 ? 7.677 -4.857 3.822 1.00 95.50 78 ARG A N 1
ATOM 554 C CA . ARG A 1 78 ? 8.066 -6.210 3.389 1.00 95.50 78 ARG A CA 1
ATOM 555 C C . ARG A 1 78 ? 7.005 -6.876 2.517 1.00 95.50 78 ARG A C 1
ATOM 557 O O . ARG A 1 78 ? 7.360 -7.684 1.662 1.00 95.50 78 ARG A O 1
ATOM 564 N N . ALA A 1 79 ? 5.729 -6.600 2.752 1.00 97.44 79 ALA A N 1
ATOM 565 C CA . ALA A 1 79 ? 4.632 -7.105 1.936 1.00 97.44 79 ALA A CA 1
ATOM 566 C C . ALA A 1 79 ? 4.611 -6.425 0.551 1.00 97.44 79 ALA A C 1
ATOM 568 O O . ALA A 1 79 ? 4.545 -7.115 -0.466 1.00 97.44 79 ALA A O 1
ATOM 569 N N . VAL A 1 80 ? 4.805 -5.102 0.486 1.00 97.06 80 VAL A N 1
ATOM 570 C CA . VAL A 1 80 ? 4.962 -4.361 -0.780 1.00 97.06 80 VAL A CA 1
ATOM 571 C C . VAL A 1 80 ? 6.196 -4.846 -1.547 1.00 97.06 80 VAL A C 1
ATOM 573 O O . VAL A 1 80 ? 6.096 -5.139 -2.733 1.00 97.06 80 VAL A O 1
ATOM 576 N N . GLN A 1 81 ? 7.338 -5.040 -0.877 1.00 94.44 81 GLN A N 1
ATOM 577 C CA . GLN A 1 81 ? 8.552 -5.578 -1.505 1.00 94.44 81 GLN A CA 1
ATOM 578 C C . GLN A 1 81 ? 8.314 -6.965 -2.107 1.00 94.44 81 GLN A C 1
ATOM 580 O O . GLN A 1 81 ? 8.761 -7.244 -3.217 1.00 94.44 81 GLN A O 1
ATOM 585 N N . ARG A 1 82 ? 7.632 -7.852 -1.372 1.00 95.31 82 ARG A N 1
ATOM 586 C CA . ARG A 1 82 ? 7.297 -9.197 -1.855 1.00 95.31 82 ARG A CA 1
ATOM 587 C C . ARG A 1 82 ? 6.366 -9.145 -3.060 1.00 95.31 82 ARG A C 1
ATOM 589 O O . ARG A 1 82 ? 6.619 -9.861 -4.018 1.00 95.31 82 ARG A O 1
ATOM 596 N N . THR A 1 83 ? 5.385 -8.251 -3.045 1.00 96.38 83 THR A N 1
ATOM 597 C CA . THR A 1 83 ? 4.500 -7.994 -4.191 1.00 96.38 83 THR A CA 1
ATOM 598 C C . THR A 1 83 ? 5.295 -7.494 -5.396 1.00 96.38 83 THR A C 1
ATOM 600 O O . THR A 1 83 ? 5.176 -8.037 -6.483 1.00 96.38 83 THR A O 1
ATOM 603 N N . ALA A 1 84 ? 6.197 -6.530 -5.206 1.00 94.44 84 ALA A N 1
ATOM 604 C CA . ALA A 1 84 ? 7.025 -6.012 -6.292 1.00 94.44 84 ALA A CA 1
ATOM 605 C C . ALA A 1 84 ? 7.952 -7.079 -6.904 1.00 94.44 84 ALA A C 1
ATOM 607 O O . ALA A 1 84 ? 8.244 -7.042 -8.096 1.00 94.44 84 ALA A O 1
ATOM 608 N N . ARG A 1 85 ? 8.403 -8.071 -6.120 1.00 92.31 85 ARG A N 1
ATOM 609 C CA . ARG A 1 85 ? 9.200 -9.197 -6.646 1.00 92.31 85 ARG A CA 1
ATOM 610 C C . ARG A 1 85 ? 8.419 -10.069 -7.627 1.00 92.31 85 ARG A C 1
ATOM 612 O O . ARG A 1 85 ? 9.034 -10.625 -8.530 1.00 92.31 85 ARG A O 1
ATOM 619 N N . THR A 1 86 ? 7.095 -10.176 -7.493 1.00 94.81 86 THR A N 1
ATOM 620 C CA . THR A 1 86 ? 6.281 -10.990 -8.412 1.00 94.81 86 THR A CA 1
ATOM 621 C C . THR A 1 86 ? 6.085 -10.326 -9.774 1.00 94.81 86 THR A C 1
ATOM 623 O O . THR A 1 86 ? 5.556 -10.952 -10.686 1.00 94.81 86 THR A O 1
ATOM 626 N N . TRP A 1 87 ? 6.515 -9.072 -9.945 1.00 93.50 87 TRP A N 1
ATOM 627 C CA . TRP A 1 87 ? 6.474 -8.376 -11.231 1.00 93.50 87 TRP A CA 1
ATOM 628 C C . TRP A 1 87 ? 7.562 -8.832 -12.203 1.00 93.50 87 TRP A C 1
ATOM 630 O O . TRP A 1 87 ? 7.481 -8.507 -13.384 1.00 93.50 87 TRP A O 1
ATOM 640 N N . GLY A 1 88 ? 8.551 -9.592 -11.724 1.00 90.62 88 GLY A N 1
ATOM 641 C CA . GLY A 1 88 ? 9.671 -10.055 -12.534 1.00 90.62 88 GLY A CA 1
ATOM 642 C C . GLY A 1 88 ? 10.661 -8.938 -12.856 1.00 90.62 88 GLY A C 1
ATOM 643 O O . GLY A 1 88 ? 10.806 -7.967 -12.107 1.00 90.62 88 GLY A O 1
ATOM 644 N N . GLN A 1 89 ? 11.377 -9.098 -13.968 1.00 90.00 89 GLN A N 1
ATOM 645 C CA . GLN A 1 89 ? 12.355 -8.110 -14.411 1.00 90.00 89 GLN A CA 1
ATOM 646 C C . GLN A 1 89 ? 11.650 -6.847 -14.922 1.00 90.00 89 GLN A C 1
ATOM 648 O O . GLN A 1 89 ? 10.718 -6.956 -15.721 1.00 90.00 89 GLN A O 1
ATOM 653 N N . PRO A 1 90 ? 12.081 -5.651 -14.492 1.00 89.31 90 PRO A N 1
ATOM 654 C CA . PRO A 1 90 ? 11.629 -4.418 -15.114 1.00 89.31 90 PRO A CA 1
ATOM 655 C C . PRO A 1 90 ? 12.157 -4.322 -16.556 1.00 89.31 90 PRO A C 1
ATOM 657 O O . PRO A 1 90 ? 13.134 -4.999 -16.903 1.00 89.31 90 PRO A O 1
ATOM 660 N N . PRO A 1 91 ? 11.566 -3.453 -17.397 1.00 87.62 91 PRO A N 1
ATOM 661 C CA . PRO A 1 91 ? 12.124 -3.140 -18.708 1.00 87.62 91 PRO A CA 1
ATOM 662 C C . PRO A 1 91 ? 13.595 -2.698 -18.615 1.00 87.62 91 PRO A C 1
ATOM 664 O O . PRO A 1 91 ? 14.047 -2.178 -17.590 1.00 87.62 91 PRO A O 1
ATOM 667 N N . ALA A 1 92 ? 14.362 -2.897 -19.688 1.00 85.62 92 ALA A N 1
ATOM 668 C CA . ALA A 1 92 ? 15.788 -2.579 -19.700 1.00 85.62 92 ALA A CA 1
ATOM 669 C C . ALA A 1 92 ? 16.041 -1.114 -19.305 1.00 85.62 92 ALA A C 1
ATOM 671 O O . ALA A 1 92 ? 15.413 -0.214 -19.853 1.00 85.62 92 ALA A O 1
ATOM 672 N N . ARG A 1 93 ? 16.991 -0.884 -18.386 1.00 84.31 93 ARG A N 1
ATOM 673 C CA . ARG A 1 93 ? 17.331 0.432 -17.797 1.00 84.31 93 ARG A CA 1
ATOM 674 C C . ARG A 1 93 ? 16.304 1.000 -16.810 1.00 84.31 93 ARG A C 1
ATOM 676 O O . ARG A 1 93 ? 16.547 2.075 -16.255 1.00 84.31 93 ARG A O 1
ATOM 683 N N . PHE A 1 94 ? 15.226 0.272 -16.521 1.00 87.81 94 PHE A N 1
ATOM 684 C CA . PHE A 1 94 ? 14.254 0.651 -15.502 1.00 87.81 94 PHE A CA 1
ATOM 685 C C . PHE A 1 94 ? 14.435 -0.129 -14.198 1.00 87.81 94 PHE A C 1
ATOM 687 O O . PHE A 1 94 ? 14.994 -1.231 -14.165 1.00 87.81 94 PHE A O 1
ATOM 694 N N . TYR A 1 95 ? 13.929 0.448 -13.112 1.00 88.56 95 TYR A N 1
ATOM 695 C CA . TYR A 1 95 ? 13.665 -0.240 -11.853 1.00 88.56 95 TYR A CA 1
ATOM 696 C C . TYR A 1 95 ? 12.200 -0.058 -11.461 1.00 88.56 95 TYR A C 1
ATOM 698 O O . TYR A 1 95 ? 11.580 0.952 -11.788 1.00 88.56 95 TYR A O 1
ATOM 706 N N . TRP A 1 96 ? 11.638 -1.035 -10.754 1.00 92.00 96 TRP A N 1
ATOM 707 C CA . TRP A 1 96 ? 10.262 -0.942 -10.283 1.00 92.00 96 TRP A CA 1
ATOM 708 C C . TRP A 1 96 ? 10.104 0.114 -9.189 1.00 92.00 96 TRP A C 1
ATOM 710 O O . TRP A 1 96 ? 10.897 0.176 -8.246 1.00 92.00 96 TRP A O 1
ATOM 720 N N . VAL A 1 97 ? 9.031 0.894 -9.288 1.00 93.31 97 VAL A N 1
ATOM 721 C CA . VAL A 1 97 ? 8.592 1.848 -8.267 1.00 93.31 97 VAL A CA 1
ATOM 722 C C . VAL A 1 97 ? 7.136 1.538 -7.920 1.00 93.31 97 VAL A C 1
ATOM 724 O O . VAL A 1 97 ? 6.286 1.531 -8.808 1.00 93.31 97 VAL A O 1
ATOM 727 N N . PRO A 1 98 ? 6.798 1.235 -6.661 1.00 95.81 98 PRO A N 1
ATOM 728 C CA . PRO A 1 98 ? 5.418 0.975 -6.299 1.00 95.81 98 PRO A CA 1
ATOM 729 C C . PRO A 1 98 ? 4.638 2.287 -6.185 1.00 95.81 98 PRO A C 1
ATOM 731 O O . PRO A 1 98 ? 5.034 3.193 -5.454 1.00 95.81 98 PRO A O 1
ATOM 734 N N . ALA A 1 99 ? 3.492 2.340 -6.856 1.00 97.06 99 ALA A N 1
ATOM 735 C CA . ALA A 1 99 ? 2.472 3.361 -6.647 1.00 97.06 99 ALA A CA 1
ATOM 736 C C . ALA A 1 99 ? 1.388 2.792 -5.718 1.00 97.06 99 ALA A C 1
ATOM 738 O O . ALA A 1 99 ? 0.688 1.842 -6.074 1.00 97.06 99 ALA A O 1
ATOM 739 N N . ILE A 1 100 ? 1.262 3.313 -4.499 1.00 98.31 100 ILE A N 1
ATOM 740 C CA . ILE A 1 100 ? 0.404 2.715 -3.469 1.00 98.31 100 ILE A CA 1
ATOM 741 C C . ILE A 1 100 ? -1.037 3.207 -3.621 1.00 98.31 100 ILE A C 1
ATOM 743 O O . ILE A 1 100 ? -1.307 4.405 -3.559 1.00 98.31 100 ILE A O 1
ATOM 747 N N . ARG A 1 101 ? -1.987 2.284 -3.776 1.00 98.69 101 ARG A N 1
ATOM 748 C CA . ARG A 1 101 ? -3.421 2.596 -3.811 1.00 98.69 101 ARG A CA 1
ATOM 749 C C . ARG A 1 101 ? -4.080 2.085 -2.542 1.00 98.69 101 ARG A C 1
ATOM 751 O O . ARG A 1 101 ? -4.208 0.879 -2.337 1.00 98.69 101 ARG A O 1
ATOM 758 N N . PHE A 1 102 ? -4.477 3.000 -1.672 1.00 98.69 102 PHE A N 1
ATOM 759 C CA . PHE A 1 102 ? -5.127 2.669 -0.416 1.00 98.69 102 PHE A CA 1
ATOM 760 C C . PHE A 1 102 ? -6.637 2.531 -0.586 1.00 98.69 102 PHE A C 1
ATOM 762 O O . PHE A 1 102 ? -7.285 3.384 -1.185 1.00 98.69 102 PHE A O 1
ATOM 769 N N . THR A 1 103 ? -7.204 1.490 0.014 1.00 98.56 103 THR A N 1
ATOM 770 C CA . THR A 1 103 ? -8.640 1.394 0.300 1.00 98.56 103 THR A CA 1
ATOM 771 C C . THR A 1 103 ? -8.821 1.361 1.809 1.00 98.56 103 THR A C 1
ATOM 773 O O . THR A 1 103 ? -8.346 0.431 2.458 1.00 98.56 103 THR A O 1
ATOM 776 N N . VAL A 1 104 ? -9.480 2.367 2.376 1.00 98.38 104 VAL A N 1
ATOM 777 C CA . VAL A 1 104 ? -9.587 2.552 3.828 1.00 98.38 104 VAL A CA 1
ATOM 778 C C . VAL A 1 104 ? -11.018 2.295 4.273 1.00 98.38 104 VAL A C 1
ATOM 780 O O . VAL A 1 104 ? -11.940 3.003 3.877 1.00 98.38 104 VAL A O 1
ATOM 783 N N . SER A 1 105 ? -11.195 1.259 5.089 1.00 96.62 105 SER A N 1
ATOM 784 C CA . SER A 1 105 ? -12.470 0.920 5.731 1.00 96.62 105 SER A CA 1
ATOM 785 C C . SER A 1 105 ? -12.647 1.690 7.049 1.00 96.62 105 SER A C 1
ATOM 787 O O . SER A 1 105 ? -11.657 2.204 7.590 1.00 96.62 105 SER A O 1
ATOM 789 N N . PRO A 1 106 ? -13.873 1.759 7.607 1.00 95.31 106 PRO A N 1
ATOM 790 C CA . PRO A 1 106 ? -14.115 2.412 8.891 1.00 95.31 106 PRO A CA 1
ATOM 791 C C . PRO A 1 106 ? -13.163 1.905 9.983 1.00 95.31 106 PRO A C 1
ATOM 793 O O . PRO A 1 106 ? -12.862 0.714 10.063 1.00 95.31 106 PRO A O 1
ATOM 796 N N . GLY A 1 107 ? -12.635 2.830 10.788 1.00 94.31 107 GLY A N 1
ATOM 797 C CA . GLY A 1 107 ? -11.631 2.548 11.821 1.00 94.31 107 GLY A CA 1
ATOM 798 C C . GLY A 1 107 ? -10.186 2.388 11.317 1.00 94.31 107 GLY A C 1
ATOM 799 O O . GLY A 1 107 ? -9.269 2.365 12.132 1.00 94.31 107 GLY A O 1
ATOM 800 N N . GLY A 1 108 ? -9.942 2.335 10.001 1.00 96.56 108 GLY A N 1
ATOM 801 C CA . GLY A 1 108 ? -8.600 2.180 9.420 1.00 96.56 108 GLY A CA 1
ATOM 802 C C . GLY A 1 108 ? -7.788 3.476 9.266 1.00 96.56 108 GLY A C 1
ATOM 803 O O . GLY A 1 108 ? -6.582 3.418 9.019 1.00 96.56 108 GLY A O 1
ATOM 804 N N . THR A 1 109 ? -8.409 4.652 9.417 1.00 97.19 109 THR A N 1
ATOM 805 C CA . THR A 1 109 ? -7.808 5.958 9.072 1.00 97.19 109 THR A CA 1
ATOM 806 C C . THR A 1 109 ? -6.473 6.218 9.767 1.00 97.19 109 THR A C 1
ATOM 808 O O . THR A 1 109 ? -5.513 6.628 9.121 1.00 97.19 109 THR A O 1
ATOM 811 N N . LEU A 1 110 ? -6.358 5.914 11.063 1.00 95.56 110 LEU A N 1
ATOM 812 C CA . LEU A 1 110 ? -5.116 6.140 11.809 1.00 95.56 110 LEU A CA 1
ATOM 813 C C . LEU A 1 110 ? -3.946 5.308 11.259 1.00 95.56 110 LEU A C 1
ATOM 815 O O . LEU A 1 110 ? -2.812 5.785 11.186 1.00 95.56 110 LEU A O 1
ATOM 819 N N . HIS A 1 111 ? -4.207 4.058 10.872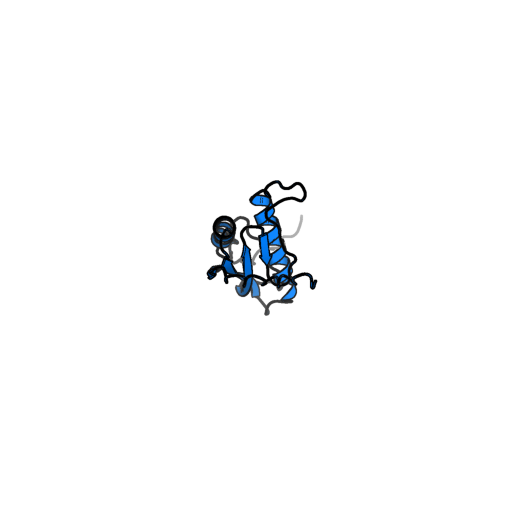 1.00 97.06 111 HIS A N 1
ATOM 820 C CA . HIS A 1 111 ? -3.200 3.191 10.263 1.00 97.06 111 HIS A CA 1
ATOM 821 C C . HIS A 1 111 ? -2.828 3.680 8.863 1.00 97.06 111 HIS A C 1
ATOM 823 O O . HIS A 1 111 ? -1.645 3.704 8.525 1.00 97.06 111 HIS A O 1
ATOM 829 N N . TYR A 1 112 ? -3.818 4.126 8.087 1.00 98.06 112 TYR A N 1
ATOM 830 C CA . TYR A 1 112 ? -3.603 4.725 6.775 1.00 98.06 112 TYR A CA 1
ATOM 831 C C . TYR A 1 112 ? -2.687 5.948 6.862 1.00 98.06 112 TYR A C 1
ATOM 833 O O . TYR A 1 112 ? -1.667 5.960 6.183 1.00 98.06 112 TYR A O 1
ATOM 841 N N . GLU A 1 113 ? -2.966 6.921 7.732 1.00 97.94 113 GLU A N 1
ATOM 842 C CA . GLU A 1 113 ? -2.163 8.150 7.825 1.00 97.94 113 GLU A CA 1
ATOM 843 C C . GLU A 1 113 ? -0.693 7.856 8.154 1.00 97.94 113 GLU A C 1
ATOM 845 O O . GLU A 1 113 ? 0.230 8.395 7.536 1.00 97.94 113 GLU A O 1
ATOM 850 N N . ARG A 1 114 ? -0.456 6.914 9.076 1.00 95.56 114 ARG A N 1
ATOM 851 C CA . ARG A 1 114 ? 0.895 6.472 9.460 1.00 95.56 114 ARG A CA 1
ATOM 852 C C . ARG A 1 114 ? 1.656 5.826 8.299 1.00 95.56 114 ARG A C 1
ATOM 854 O O . ARG A 1 114 ? 2.868 6.017 8.190 1.00 95.56 114 ARG A O 1
ATOM 861 N N . LEU A 1 115 ? 0.972 5.046 7.462 1.00 97.31 115 LEU A N 1
ATOM 862 C CA . LEU A 1 115 ? 1.563 4.379 6.299 1.00 97.31 115 LEU A CA 1
ATOM 863 C C . LEU A 1 115 ? 1.731 5.341 5.118 1.00 97.31 115 LEU A C 1
ATOM 865 O O . LEU A 1 115 ? 2.775 5.351 4.475 1.00 97.31 115 LEU A O 1
ATOM 869 N N . ASN A 1 116 ? 0.731 6.175 4.848 1.00 97.56 116 ASN A N 1
ATOM 870 C CA . ASN A 1 116 ? 0.755 7.154 3.771 1.00 97.56 116 ASN A CA 1
ATOM 871 C C . ASN A 1 116 ? 1.872 8.180 3.985 1.00 97.56 116 ASN A C 1
ATOM 873 O O . ASN A 1 116 ? 2.642 8.441 3.066 1.00 97.56 116 ASN A O 1
ATOM 877 N N . SER A 1 117 ? 2.024 8.692 5.212 1.00 95.56 117 SER A N 1
ATOM 878 C CA . SER A 1 117 ? 3.117 9.604 5.571 1.00 95.56 117 SER A CA 1
ATOM 879 C C . SER A 1 117 ? 4.496 9.000 5.270 1.00 95.56 117 SER A C 1
ATOM 881 O O . SER A 1 117 ? 5.350 9.662 4.681 1.00 95.56 117 SER A O 1
ATOM 883 N N . LEU A 1 118 ? 4.687 7.710 5.569 1.00 94.38 118 LEU A N 1
ATOM 884 C CA . LEU A 1 118 ? 5.916 6.982 5.250 1.00 94.38 118 LEU A CA 1
ATOM 885 C C . LEU A 1 118 ? 6.163 6.881 3.735 1.00 94.38 118 LEU A C 1
ATOM 887 O O . LEU A 1 118 ? 7.254 7.183 3.269 1.00 94.38 118 LEU A O 1
ATOM 891 N N . PHE A 1 119 ? 5.181 6.445 2.946 1.00 95.00 119 PHE A N 1
ATOM 892 C CA . PHE A 1 119 ? 5.402 6.283 1.504 1.00 95.00 119 PHE A CA 1
ATOM 893 C C . PHE A 1 119 ? 5.577 7.629 0.788 1.00 95.00 119 PHE A C 1
ATOM 895 O O . PHE A 1 119 ? 6.397 7.739 -0.125 1.00 95.00 119 PHE A O 1
ATOM 902 N N . ARG A 1 120 ? 4.877 8.675 1.243 1.00 94.12 120 ARG A N 1
ATOM 903 C CA . ARG A 1 120 ? 5.040 10.038 0.725 1.00 94.12 120 ARG A CA 1
ATOM 904 C C . ARG A 1 120 ? 6.391 10.645 1.088 1.00 94.12 120 ARG A C 1
ATOM 906 O O . ARG A 1 120 ? 6.962 11.340 0.250 1.00 94.12 120 ARG A O 1
ATOM 913 N N . SER A 1 121 ? 6.939 10.368 2.278 1.00 93.44 121 SER A N 1
ATOM 914 C CA . SER A 1 121 ? 8.297 10.820 2.625 1.00 93.44 121 SER A CA 1
ATOM 915 C C . SER A 1 121 ? 9.353 10.199 1.706 1.00 93.44 121 SER A C 1
ATOM 917 O O . SER A 1 121 ? 10.363 10.830 1.401 1.00 93.44 121 SER A O 1
ATOM 919 N N . TRP A 1 122 ? 9.065 9.015 1.161 1.00 91.81 122 TRP A N 1
ATOM 920 C CA . TRP A 1 122 ? 9.869 8.364 0.128 1.00 91.81 122 TRP A CA 1
ATOM 921 C C . TRP A 1 122 ? 9.584 8.820 -1.303 1.00 91.81 122 TRP A C 1
ATOM 923 O O . TRP A 1 122 ? 10.174 8.281 -2.238 1.00 91.81 122 TRP A O 1
ATOM 933 N N . ARG A 1 123 ? 8.712 9.820 -1.478 1.00 91.56 123 ARG A N 1
ATOM 934 C CA . ARG A 1 123 ? 8.273 10.348 -2.778 1.00 91.56 123 ARG A CA 1
ATOM 935 C C . ARG A 1 123 ? 7.614 9.298 -3.678 1.00 91.56 123 ARG A C 1
ATOM 937 O O . ARG A 1 123 ? 7.660 9.427 -4.896 1.00 91.56 123 ARG A O 1
ATOM 944 N N . LEU A 1 124 ? 7.003 8.269 -3.093 1.00 93.25 124 LEU A N 1
ATOM 945 C CA . LEU A 1 124 ? 6.189 7.327 -3.853 1.00 93.25 124 LEU A CA 1
ATOM 946 C C . LEU A 1 124 ? 4.824 7.941 -4.154 1.00 93.25 124 LEU A C 1
ATOM 948 O O . LEU A 1 124 ? 4.249 8.639 -3.314 1.00 93.25 124 LEU A O 1
ATOM 952 N N . SER A 1 125 ? 4.298 7.637 -5.338 1.00 96.06 125 SER A N 1
ATOM 953 C CA . SER A 1 125 ? 2.925 7.966 -5.702 1.00 96.06 125 SER A CA 1
ATOM 954 C C . SER A 1 12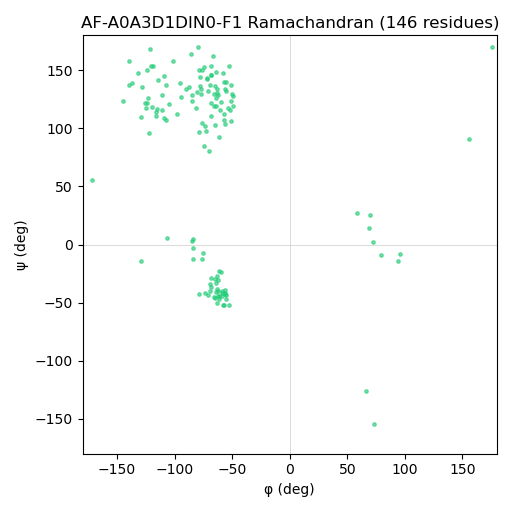5 ? 1.953 7.234 -4.772 1.00 96.06 125 SER A C 1
ATOM 956 O O . SER A 1 125 ? 2.072 6.021 -4.568 1.00 96.06 125 SER A O 1
ATOM 958 N N . THR A 1 126 ? 1.006 7.965 -4.178 1.00 97.88 126 THR A N 1
ATOM 959 C CA . THR A 1 126 ? -0.055 7.392 -3.342 1.00 97.88 126 THR A CA 1
ATOM 960 C C . THR A 1 126 ? -1.428 7.935 -3.730 1.00 97.88 126 THR A C 1
ATOM 962 O O . THR A 1 126 ? -1.571 9.083 -4.146 1.00 97.88 126 THR A O 1
ATOM 965 N N . SER A 1 127 ? -2.457 7.103 -3.587 1.00 98.25 127 SER A N 1
ATOM 966 C CA . SER A 1 127 ? -3.867 7.488 -3.722 1.00 98.25 127 SER A CA 1
ATOM 967 C C . SER A 1 127 ? -4.699 6.792 -2.650 1.00 98.25 127 SER A C 1
ATOM 969 O O . SER A 1 127 ? -4.272 5.773 -2.104 1.00 98.25 127 SER A O 1
ATOM 971 N N . VAL A 1 128 ? -5.870 7.338 -2.325 1.00 98.38 128 VAL A N 1
ATOM 972 C CA . VAL A 1 128 ? -6.750 6.799 -1.283 1.00 98.38 128 VAL A CA 1
ATOM 973 C C . VAL A 1 128 ? -8.204 6.800 -1.734 1.00 98.38 128 VAL A C 1
ATOM 975 O O . VAL A 1 128 ? -8.677 7.767 -2.325 1.00 98.38 128 VAL A O 1
ATOM 978 N N . ASN A 1 129 ? -8.907 5.718 -1.416 1.00 98.00 129 ASN A N 1
ATOM 979 C CA . ASN A 1 129 ? -10.354 5.603 -1.496 1.00 98.00 129 ASN A CA 1
ATOM 980 C C . ASN A 1 129 ? -10.907 5.212 -0.118 1.00 98.00 129 ASN A C 1
ATOM 982 O O . ASN A 1 129 ? -10.475 4.209 0.457 1.00 98.00 129 ASN A O 1
ATOM 986 N N . TYR A 1 130 ? -11.858 5.981 0.408 1.00 96.56 130 TYR A N 1
ATOM 987 C CA . TYR A 1 130 ? -12.552 5.656 1.655 1.00 96.56 130 TYR A CA 1
ATOM 988 C C . TYR A 1 130 ? -13.843 4.910 1.337 1.00 96.56 130 TYR A C 1
ATOM 990 O O . TYR A 1 130 ? -14.656 5.385 0.549 1.00 96.56 130 TYR A O 1
ATOM 998 N N . VAL A 1 131 ? -14.038 3.746 1.955 1.00 94.44 131 VAL A N 1
ATOM 999 C CA . VAL A 1 131 ? -15.231 2.919 1.742 1.00 94.44 131 VAL A CA 1
ATOM 1000 C C . VAL A 1 131 ? -16.142 2.965 2.961 1.00 94.44 131 VAL A C 1
ATOM 1002 O O . VAL A 1 131 ? -15.683 2.896 4.102 1.00 94.44 131 VAL A O 1
ATOM 1005 N N . LEU A 1 132 ? -17.446 3.090 2.714 1.00 86.75 132 LEU A N 1
ATOM 1006 C CA . LEU A 1 132 ? -18.474 3.012 3.749 1.00 86.75 132 LEU A CA 1
ATOM 1007 C C . LEU A 1 132 ? -18.671 1.554 4.193 1.00 86.75 132 LEU A C 1
ATOM 1009 O O . LEU A 1 132 ? -18.432 0.637 3.402 1.00 86.75 132 LEU A O 1
ATOM 1013 N N . PRO A 1 133 ? -19.115 1.312 5.440 1.00 71.75 133 PRO A N 1
ATOM 1014 C CA . PRO A 1 133 ? -19.501 -0.026 5.848 1.00 71.75 133 PRO A CA 1
ATOM 1015 C C . PRO A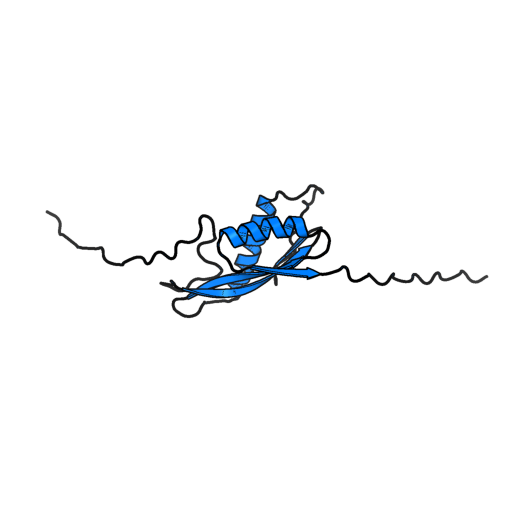 1 133 ? -20.708 -0.458 5.014 1.00 71.75 133 PRO A C 1
ATOM 1017 O O . PRO A 1 133 ? -21.762 0.174 5.057 1.00 71.75 133 PRO A O 1
ATOM 1020 N N . THR A 1 134 ? -20.565 -1.539 4.250 1.00 65.88 134 THR A N 1
ATOM 1021 C CA . THR A 1 134 ? -21.731 -2.249 3.724 1.00 65.88 134 THR A CA 1
ATOM 1022 C C . THR A 1 134 ? -22.456 -2.829 4.929 1.00 65.88 134 THR A C 1
ATOM 1024 O O . THR A 1 134 ? -21.846 -3.589 5.684 1.00 65.88 134 THR A O 1
ATOM 1027 N N . ALA A 1 135 ? -23.710 -2.434 5.154 1.00 58.91 135 ALA A N 1
ATOM 1028 C CA . ALA A 1 135 ? -24.527 -3.027 6.201 1.00 58.91 135 ALA A CA 1
ATOM 1029 C C . ALA A 1 135 ? -24.498 -4.552 6.023 1.00 58.91 135 ALA A C 1
ATOM 1031 O O . ALA A 1 135 ? -24.917 -5.057 4.984 1.00 58.91 135 ALA A O 1
ATOM 1032 N N . SER A 1 136 ? -23.941 -5.278 6.996 1.00 55.81 136 SER A N 1
ATOM 1033 C CA . SER A 1 136 ? -24.091 -6.728 7.030 1.00 55.81 136 SER A CA 1
ATOM 1034 C C . SER A 1 136 ? -25.583 -7.001 7.129 1.00 55.81 136 SER A C 1
ATOM 1036 O O . SER A 1 136 ? -26.197 -6.609 8.124 1.00 55.81 136 SER A O 1
ATOM 1038 N N . GLU A 1 137 ? -26.170 -7.633 6.112 1.00 51.41 137 GLU A N 1
ATOM 1039 C CA . GLU A 1 137 ? -27.530 -8.148 6.227 1.00 51.41 137 GLU A CA 1
ATOM 1040 C C . GLU A 1 137 ? -27.594 -8.988 7.509 1.00 51.41 137 GLU A C 1
ATOM 1042 O O . GLU A 1 137 ? -26.759 -9.886 7.700 1.00 51.41 137 GLU A O 1
ATOM 1047 N N . PRO A 1 138 ? -28.505 -8.675 8.447 1.00 55.94 138 PRO A N 1
ATOM 1048 C CA . PRO A 1 138 ? -28.647 -9.493 9.630 1.00 55.94 138 PRO A CA 1
ATOM 1049 C C . PRO A 1 138 ? -29.006 -10.895 9.148 1.00 55.94 138 PRO A C 1
ATOM 1051 O O . PRO A 1 138 ? -29.991 -11.089 8.440 1.00 55.94 138 PRO A O 1
ATOM 1054 N N . LYS A 1 139 ? -28.185 -11.880 9.519 1.00 57.06 139 LYS A N 1
ATOM 1055 C CA . LYS A 1 139 ? -28.499 -13.293 9.325 1.00 57.06 139 LYS A CA 1
ATOM 1056 C C . LYS A 1 139 ? -29.766 -13.565 10.138 1.00 57.06 139 LYS A C 1
ATOM 1058 O O . LYS A 1 139 ? -29.667 -13.787 11.345 1.00 57.06 139 LYS A O 1
ATOM 1063 N N . VAL A 1 140 ? -30.937 -13.453 9.507 1.00 62.56 140 VAL A N 1
ATOM 1064 C CA . VAL A 1 140 ? -32.240 -13.730 10.118 1.00 62.56 140 VAL A CA 1
ATOM 1065 C C . VAL A 1 140 ? -32.163 -15.155 10.647 1.00 62.56 140 VAL A C 1
ATOM 1067 O O . VAL A 1 140 ? -32.144 -16.117 9.882 1.00 62.56 140 VAL A O 1
ATOM 1070 N N . ARG A 1 141 ? -32.015 -15.302 11.966 1.00 60.59 141 ARG A N 1
ATOM 1071 C CA . ARG A 1 141 ? -32.191 -16.596 12.612 1.00 60.59 141 ARG A CA 1
ATOM 1072 C C . ARG A 1 141 ? -33.692 -16.834 12.599 1.00 60.59 141 ARG A C 1
ATOM 1074 O O . ARG A 1 141 ? -34.406 -16.202 13.371 1.00 60.59 141 ARG A O 1
ATOM 1081 N N . LEU A 1 142 ? -34.155 -17.672 11.673 1.00 58.66 142 LEU A N 1
ATOM 1082 C CA . LEU A 1 142 ? -35.494 -18.239 11.740 1.00 58.66 142 LEU A CA 1
ATOM 1083 C C . LEU A 1 142 ? -35.572 -18.961 13.091 1.00 58.66 142 LEU A C 1
ATOM 1085 O O . LEU A 1 142 ? -34.808 -19.891 13.344 1.00 58.66 142 LEU A O 1
ATOM 1089 N N . ILE A 1 143 ? -36.387 -18.441 14.000 1.00 67.06 143 ILE A N 1
ATOM 1090 C CA . ILE A 1 143 ? -36.673 -19.095 15.269 1.00 67.06 143 ILE A CA 1
ATOM 1091 C C . ILE A 1 143 ? -37.642 -20.215 14.887 1.00 67.06 143 ILE A C 1
ATOM 1093 O O . ILE A 1 143 ? -38.780 -19.928 14.529 1.00 67.06 143 ILE A O 1
ATOM 1097 N N . GLU A 1 144 ? -37.181 -21.464 14.845 1.00 60.09 144 GLU A N 1
ATOM 1098 C CA . GLU A 1 144 ? -38.096 -22.603 14.749 1.00 60.09 144 GLU A CA 1
ATOM 1099 C C . GLU A 1 144 ? -38.858 -22.685 16.077 1.00 60.09 144 GLU A C 1
ATOM 1101 O O . GLU A 1 144 ? -38.269 -22.943 17.130 1.00 60.09 144 GLU A O 1
ATOM 1106 N N . GLU A 1 145 ? -40.157 -22.383 16.040 1.00 59.28 145 GLU A N 1
ATOM 1107 C CA . GLU A 1 145 ? -41.062 -22.638 17.160 1.00 59.28 145 GLU A CA 1
ATOM 1108 C C . GLU A 1 145 ? -41.134 -24.152 17.420 1.00 59.28 145 GLU A C 1
ATOM 1110 O O . GLU A 1 145 ? -41.304 -24.927 16.472 1.00 59.28 145 GLU A O 1
ATOM 1115 N N . PRO A 1 146 ? -41.031 -24.608 18.680 1.00 65.62 146 PRO A N 1
ATOM 1116 C CA . PRO A 1 146 ? -41.285 -26.004 18.993 1.00 65.62 146 PRO A CA 1
ATOM 1117 C C . PRO A 1 146 ? -42.777 -26.304 18.790 1.00 65.62 146 PRO A C 1
ATOM 1119 O O . PRO A 1 146 ? -43.635 -25.663 19.398 1.00 65.62 146 PRO A O 1
ATOM 1122 N N . SER A 1 147 ? -43.076 -27.272 17.918 1.00 57.50 147 SER A N 1
ATOM 1123 C CA . SER A 1 147 ? -44.430 -27.815 17.751 1.00 57.50 147 SER A CA 1
ATOM 1124 C C . SER A 1 147 ? -44.918 -28.522 19.028 1.00 57.50 147 SER A C 1
ATOM 1126 O O . SER A 1 147 ? -44.083 -29.067 19.756 1.00 57.50 147 SER A O 1
ATOM 1128 N N . PRO A 1 148 ? -46.241 -28.495 19.287 1.00 67.75 148 PRO A N 1
ATOM 1129 C CA . PRO A 1 148 ? -46.873 -28.994 20.512 1.00 67.75 148 PRO A CA 1
ATOM 1130 C C . PRO A 1 148 ? -46.835 -30.518 20.677 1.00 67.75 148 PRO A C 1
ATOM 1132 O O . PRO A 1 148 ? -46.786 -31.240 19.654 1.00 67.75 148 PRO A O 1
#

pLDDT: mean 81.68, std 20.7, range [31.11, 98.69]

Nearest PDB structures (foldseek):
  4v87-assembly2_CN  TM=4.258E-01  e=4.177E-02  Thermus thermophilus HB8
  2o2g-assembly1_A  TM=3.063E-01  e=1.041E+00  Trichormus variabilis
  3r3i-assembly3_B  TM=5.432E-01  e=6.899E+00  Homo sapiens
  3r2w-assembly1_A  TM=3.917E-01  e=4.437E+00  Homo sapiens
  6ecf-assembly5_E  TM=3.820E-01  e=3.040E+00  Streptomyces tsusimaensis

Mean predicted aligned error: 11.31 Å